Protein AF-A0A0N4UJN9-F1 (afdb_monomer_lite)

InterPro domains:
  IPR054450 TIL-like domain [PF22897] (3-51)
  IPR054450 TIL-like domain [PF22897] (96-140)

pLDDT: mean 76.08, std 21.64, range [25.62, 95.81]

Radius of gyration: 22.57 Å; chains: 1; bounding box: 39×51×67 Å

Secondary structure (DSSP, 8-state):
-TTSEEETTEEEEEE--SS------TT----EEEEEESSTTEEEETTEEEE--------------S--------------PPTT-EEEEETTTTTT-EEETTEEEEEEEEEEEETTEEEEEEEEEESSTTEEEETTEEEEPP-

Sequence (143 aa):
MQGRKCGIHMIFREIQPSSSSESFSSNDKICWLRCQCENESYIREGEKCVEIQQRTAIANNSTTVGEIPIQSDSINNTRNYKIGDKIFDYGCQRTNQKCGTNMIFKTISKRRFLELTDRCLQKCSCINDEYKENNGQCIRFSV

Organism: Dracunculus medinensis (NCBI:txid318479)

Foldseek 3Di:
DFQDDPDDQKTWDWDDDPDDDDDDDPPDDDTDIDIDGNDPQFDDDPPDTHGPPPPDPPPDDDDDDDDDDPDPPPDPPLPQDWFFDKDKDKQCPQDQPDNHVQWGWHFPDWDDPDPPIIITTTGIHGNDPQFDDDPRDTDGDDD

Structure (mmCIF, N/CA/C/O backbone):
data_AF-A0A0N4UJN9-F1
#
_entry.id   AF-A0A0N4UJN9-F1
#
loop_
_atom_site.group_PDB
_atom_site.id
_atom_site.type_symbol
_atom_site.label_atom_id
_atom_site.label_alt_id
_atom_site.label_comp_id
_atom_site.label_asym_id
_atom_site.label_entity_id
_atom_site.label_seq_id
_atom_site.pdbx_PDB_ins_code
_atom_site.Cartn_x
_atom_site.Cartn_y
_atom_site.Cartn_z
_atom_site.occupancy
_atom_site.B_iso_or_equiv
_atom_site.auth_seq_id
_atom_site.auth_comp_id
_atom_site.auth_asym_id
_atom_site.auth_atom_id
_atom_site.pdbx_PDB_model_num
ATOM 1 N N . MET A 1 1 ? 1.181 -13.498 -25.818 1.00 67.94 1 MET A N 1
ATOM 2 C CA . MET A 1 1 ? 2.359 -12.812 -25.227 1.00 67.94 1 MET A CA 1
ATOM 3 C C . MET A 1 1 ? 1.982 -11.639 -24.321 1.00 67.94 1 MET A C 1
ATOM 5 O O . MET A 1 1 ? 2.800 -11.261 -23.491 1.00 67.94 1 MET A O 1
ATOM 9 N N . GLN A 1 2 ? 0.774 -11.081 -24.440 1.00 74.31 2 GLN A N 1
ATOM 10 C CA . GLN A 1 2 ? 0.236 -10.070 -23.525 1.00 74.31 2 GLN A CA 1
ATOM 11 C C . GLN A 1 2 ? 0.442 -10.444 -22.047 1.00 74.31 2 GLN A C 1
ATOM 13 O O . GLN A 1 2 ? 0.325 -11.610 -21.670 1.00 74.31 2 GLN A O 1
ATOM 18 N N . GLY A 1 3 ? 0.818 -9.461 -21.231 1.00 77.88 3 GLY A N 1
ATOM 19 C CA . GLY A 1 3 ? 1.102 -9.635 -19.805 1.00 77.88 3 GLY A CA 1
ATOM 20 C C . GLY A 1 3 ? 2.459 -10.272 -19.482 1.00 77.88 3 GLY A C 1
ATOM 21 O O . GLY A 1 3 ? 2.888 -10.215 -18.331 1.00 77.88 3 GLY A O 1
ATOM 22 N N . ARG A 1 4 ? 3.181 -10.837 -20.463 1.00 83.88 4 ARG A N 1
ATOM 23 C CA . ARG A 1 4 ? 4.557 -11.305 -20.237 1.00 83.88 4 ARG A CA 1
ATOM 24 C C . ARG A 1 4 ? 5.507 -10.123 -20.074 1.00 83.88 4 ARG A C 1
ATOM 26 O O . ARG A 1 4 ? 5.313 -9.064 -20.673 1.00 83.88 4 ARG A O 1
ATOM 33 N N . LYS A 1 5 ? 6.562 -10.340 -19.285 1.00 91.19 5 LYS A N 1
ATOM 34 C CA . LYS A 1 5 ? 7.638 -9.365 -19.102 1.00 91.19 5 LYS A CA 1
ATOM 35 C C . LYS A 1 5 ? 8.374 -9.123 -20.417 1.00 91.19 5 LYS A C 1
ATOM 37 O O . LYS A 1 5 ? 8.737 -10.075 -21.103 1.00 91.19 5 LYS A O 1
ATOM 42 N N . CYS A 1 6 ? 8.613 -7.854 -20.716 1.00 92.62 6 CYS A N 1
ATOM 43 C CA . CYS A 1 6 ? 9.433 -7.391 -21.841 1.00 92.62 6 CYS A CA 1
ATOM 44 C C . CYS A 1 6 ? 10.651 -6.573 -21.383 1.00 92.62 6 CYS A C 1
ATOM 46 O O . CYS A 1 6 ? 11.445 -6.136 -22.206 1.00 92.62 6 CYS A O 1
ATOM 48 N N . GLY A 1 7 ? 10.800 -6.369 -20.072 1.00 91.25 7 GLY A N 1
ATOM 49 C CA . GLY A 1 7 ? 11.892 -5.627 -19.454 1.00 91.25 7 GLY A CA 1
ATOM 50 C C . GLY A 1 7 ? 11.730 -5.573 -17.935 1.00 91.25 7 GLY A C 1
ATOM 51 O O . GLY A 1 7 ? 10.786 -6.138 -17.370 1.00 91.25 7 GLY A O 1
ATOM 52 N N . ILE A 1 8 ? 12.649 -4.883 -17.260 1.00 89.69 8 ILE A N 1
ATOM 53 C CA . ILE A 1 8 ? 12.547 -4.619 -15.819 1.00 89.69 8 ILE A CA 1
ATOM 54 C C . ILE A 1 8 ? 11.396 -3.630 -15.593 1.00 89.69 8 ILE A C 1
ATOM 56 O O . ILE A 1 8 ? 11.399 -2.544 -16.163 1.00 89.69 8 ILE A O 1
ATOM 60 N N . HIS A 1 9 ? 10.405 -4.026 -14.788 1.00 90.06 9 HIS A N 1
ATOM 61 C CA . HIS A 1 9 ? 9.160 -3.276 -14.560 1.00 90.06 9 HIS A CA 1
ATOM 62 C C . HIS A 1 9 ? 8.357 -2.979 -15.832 1.00 90.06 9 HIS A C 1
ATOM 64 O O . HIS A 1 9 ? 7.619 -1.997 -15.883 1.00 90.06 9 HIS A O 1
ATOM 70 N N . MET A 1 10 ? 8.485 -3.823 -16.865 1.00 93.19 10 MET A N 1
ATOM 71 C CA . MET A 1 10 ? 7.765 -3.664 -18.127 1.00 93.19 10 MET A CA 1
ATOM 72 C C . MET A 1 10 ? 7.062 -4.941 -18.579 1.00 93.19 10 MET A C 1
ATOM 74 O O . MET A 1 10 ? 7.613 -6.041 -18.477 1.00 93.19 10 MET A O 1
ATOM 78 N N . ILE A 1 11 ? 5.874 -4.782 -19.163 1.00 93.44 11 ILE A N 1
ATOM 79 C CA . ILE A 1 11 ? 5.070 -5.864 -19.745 1.00 93.44 11 ILE A CA 1
ATOM 80 C C . ILE A 1 11 ? 4.593 -5.520 -21.158 1.00 93.44 11 ILE A C 1
ATOM 82 O O . ILE A 1 11 ? 4.383 -4.351 -21.495 1.00 93.44 11 ILE A O 1
ATOM 86 N N . PHE A 1 12 ? 4.376 -6.548 -21.978 1.00 93.06 12 PHE A N 1
ATOM 87 C CA . PHE A 1 12 ? 3.704 -6.392 -23.265 1.00 93.06 12 PHE A CA 1
ATOM 88 C C . PHE A 1 12 ? 2.210 -6.134 -23.064 1.00 93.06 12 PHE A C 1
ATOM 90 O O . PHE A 1 12 ? 1.506 -6.946 -22.455 1.00 93.06 12 PHE A O 1
ATOM 97 N N . ARG A 1 13 ? 1.716 -5.030 -23.624 1.00 89.81 13 ARG A N 1
ATOM 98 C CA . ARG A 1 13 ? 0.289 -4.709 -23.720 1.00 89.81 13 ARG A CA 1
ATOM 99 C C . ARG A 1 13 ? -0.127 -4.679 -25.180 1.00 89.81 13 ARG A C 1
ATOM 101 O O . ARG A 1 13 ? 0.623 -4.185 -26.017 1.00 89.81 13 ARG A O 1
ATOM 108 N N . GLU A 1 14 ? -1.302 -5.215 -25.470 1.00 85.44 14 GLU A N 1
ATOM 109 C CA . GLU A 1 14 ? -1.875 -5.147 -26.808 1.00 85.44 14 GLU A CA 1
ATOM 110 C C . GLU A 1 14 ? -2.282 -3.715 -27.142 1.00 85.44 14 GLU A C 1
ATOM 112 O O . GLU A 1 14 ? -2.836 -3.005 -26.299 1.00 85.44 14 GLU A O 1
ATOM 117 N N . ILE A 1 15 ? -1.957 -3.290 -28.357 1.00 83.38 15 ILE A N 1
ATOM 118 C CA . ILE A 1 15 ? -2.424 -2.038 -28.939 1.00 83.38 15 ILE A CA 1
ATOM 119 C C . ILE A 1 15 ? -3.335 -2.378 -30.113 1.00 83.38 15 ILE A C 1
ATOM 121 O O . ILE A 1 15 ? -3.083 -3.327 -30.850 1.00 83.38 15 ILE A O 1
ATOM 125 N N . GLN A 1 16 ? -4.395 -1.600 -30.289 1.00 74.75 16 GLN A N 1
ATOM 126 C CA . GLN A 1 16 ? -5.202 -1.675 -31.500 1.00 74.75 16 GLN A CA 1
ATOM 127 C C . GLN A 1 16 ? -4.527 -0.804 -32.571 1.00 74.75 16 GLN A C 1
ATOM 129 O O . GLN A 1 16 ? -4.157 0.333 -32.256 1.00 74.75 16 GLN A O 1
ATOM 134 N N . PRO A 1 17 ? -4.318 -1.297 -33.804 1.00 66.44 17 PRO A N 1
ATOM 135 C CA . PRO A 1 17 ? -3.779 -0.472 -34.877 1.00 66.44 17 PRO A CA 1
ATOM 136 C C . PRO A 1 17 ? -4.749 0.681 -35.170 1.00 66.44 17 PRO A C 1
ATOM 138 O O . PRO A 1 17 ? -5.952 0.474 -35.309 1.00 66.44 17 PRO A O 1
ATOM 141 N N . SER A 1 18 ? -4.236 1.911 -35.244 1.00 61.88 18 SER A N 1
ATOM 142 C CA . SER A 1 18 ? -5.055 3.116 -35.449 1.00 61.88 18 SER A CA 1
ATOM 143 C C . SER A 1 18 ? -5.533 3.303 -36.892 1.00 61.88 18 SER A C 1
ATOM 145 O O . SER A 1 18 ? -6.376 4.156 -37.146 1.00 61.88 18 SER A O 1
ATOM 147 N N . SER A 1 19 ? -5.010 2.532 -37.844 1.00 57.41 19 SER A N 1
ATOM 148 C CA . SER A 1 19 ? -5.375 2.628 -39.256 1.00 57.41 19 SER A CA 1
ATOM 149 C C . SER A 1 19 ? -5.344 1.248 -39.902 1.00 57.41 19 SER A C 1
ATOM 151 O O . SER A 1 19 ? -4.297 0.613 -40.003 1.00 57.41 19 SER A O 1
ATOM 153 N N . SER A 1 20 ? -6.509 0.787 -40.342 1.00 56.34 20 SER A N 1
ATOM 154 C CA . SER A 1 20 ? -6.691 -0.398 -41.173 1.00 56.34 20 SER A CA 1
ATOM 155 C C . SER A 1 20 ? -6.129 -0.142 -42.577 1.00 56.34 20 SER A C 1
ATOM 157 O O . SER A 1 20 ? -6.862 0.292 -43.463 1.00 56.34 20 SER A O 1
ATOM 159 N N . SER A 1 21 ? -4.829 -0.340 -42.789 1.00 53.62 21 SER A N 1
ATOM 160 C CA . SER A 1 21 ? -4.225 -0.213 -44.127 1.00 53.62 21 SER A CA 1
ATOM 161 C C . SER A 1 21 ? -3.403 -1.421 -44.564 1.00 53.62 21 SER A C 1
ATOM 163 O O . SER A 1 21 ? -2.771 -1.366 -45.612 1.00 53.62 21 SER A O 1
ATOM 165 N N . GLU A 1 22 ? -3.419 -2.520 -43.816 1.00 55.78 22 GLU A N 1
ATOM 166 C CA . GLU A 1 22 ? -2.722 -3.734 -44.231 1.00 55.78 22 GLU A CA 1
ATOM 167 C C . GLU A 1 22 ? -3.746 -4.819 -44.581 1.00 55.78 22 GLU A C 1
ATOM 169 O O . GLU A 1 22 ? -4.435 -5.377 -43.725 1.00 55.78 22 GLU A O 1
ATOM 174 N N . SER A 1 23 ? -3.897 -5.064 -45.884 1.00 55.03 23 SER A N 1
ATOM 175 C CA . SER A 1 23 ? -4.739 -6.122 -46.433 1.00 55.03 23 SER A CA 1
ATOM 176 C C . SER A 1 23 ? -4.066 -7.477 -46.209 1.00 55.03 23 SER A C 1
ATOM 178 O O . SER A 1 23 ? -3.338 -7.969 -47.071 1.00 55.03 23 SER A O 1
ATOM 180 N N . PHE A 1 24 ? -4.283 -8.083 -45.048 1.00 55.31 24 PHE A N 1
ATOM 181 C CA . PHE A 1 24 ? -3.902 -9.475 -44.827 1.00 55.31 24 PHE A CA 1
ATOM 182 C C . PHE A 1 24 ? -5.068 -10.402 -45.157 1.00 55.31 24 PHE A C 1
ATOM 184 O O . PHE A 1 24 ? -6.236 -10.052 -44.970 1.00 55.31 24 PHE A O 1
ATOM 191 N N . SER A 1 25 ? -4.740 -11.588 -45.675 1.00 57.75 25 SER A N 1
ATOM 192 C CA . SER A 1 25 ? -5.711 -12.654 -45.922 1.00 57.75 25 SER A CA 1
ATOM 193 C C . SER A 1 25 ? -6.508 -12.903 -44.638 1.00 57.75 25 SER A C 1
ATOM 195 O O . SER A 1 25 ? -5.914 -13.023 -43.568 1.00 57.75 25 SER A O 1
ATOM 197 N N . SER A 1 26 ? -7.841 -12.933 -44.730 1.00 58.59 26 SER A N 1
ATOM 198 C CA . SER A 1 26 ? -8.798 -12.772 -43.616 1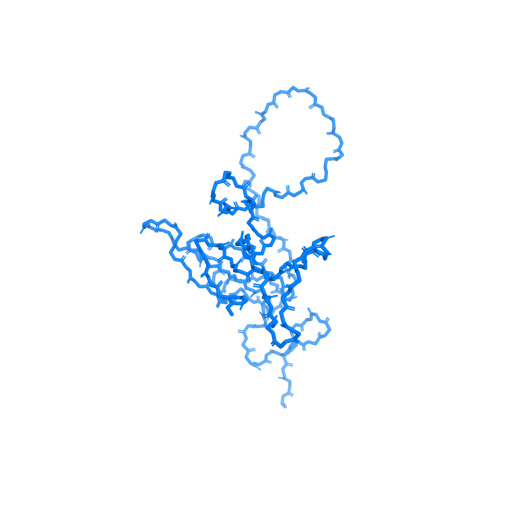.00 58.59 26 SER A CA 1
ATOM 199 C C . SER A 1 26 ? -8.681 -13.753 -42.434 1.00 58.59 26 SER A C 1
ATOM 201 O O . SER A 1 26 ? -9.469 -13.658 -41.495 1.00 58.59 26 SER A O 1
ATOM 203 N N . ASN A 1 27 ? -7.715 -14.672 -42.443 1.00 62.81 27 ASN A N 1
ATOM 204 C CA . ASN A 1 27 ? -7.483 -15.641 -41.376 1.00 62.81 27 ASN A CA 1
ATOM 205 C C . ASN A 1 27 ? -6.333 -15.280 -40.420 1.00 62.81 27 ASN A C 1
ATOM 207 O O . ASN A 1 27 ? -6.294 -15.827 -39.317 1.00 62.81 27 ASN A O 1
ATOM 211 N N . ASP A 1 28 ? -5.449 -14.340 -40.767 1.00 65.69 28 ASP A N 1
ATOM 212 C CA . ASP A 1 28 ? -4.324 -13.977 -39.900 1.00 65.69 28 ASP A CA 1
ATOM 213 C C . ASP A 1 28 ? -4.700 -12.819 -38.963 1.00 65.69 28 ASP A C 1
ATOM 215 O O . ASP A 1 28 ? -4.691 -11.644 -39.331 1.00 65.69 28 ASP A O 1
ATOM 219 N N . LYS A 1 29 ? -5.035 -13.141 -37.706 1.00 70.06 29 LYS A N 1
ATOM 220 C CA . LYS A 1 29 ? -5.209 -12.137 -36.643 1.00 70.06 29 LYS A CA 1
ATOM 221 C C . LYS A 1 29 ? -3.841 -11.635 -36.189 1.00 70.06 29 LYS A C 1
ATOM 223 O O . LYS A 1 29 ? -3.201 -12.246 -35.333 1.00 70.06 29 LYS A O 1
ATOM 228 N N . ILE A 1 30 ? -3.395 -10.514 -36.743 1.00 74.94 30 ILE A N 1
ATOM 229 C CA . ILE A 1 30 ? -2.177 -9.845 -36.282 1.00 74.94 30 ILE A CA 1
ATOM 230 C C . ILE A 1 30 ? -2.460 -9.134 -34.958 1.00 74.94 30 ILE A C 1
ATOM 232 O O . ILE A 1 30 ? -3.345 -8.287 -34.862 1.00 74.94 30 ILE A O 1
ATOM 236 N N . CYS A 1 31 ? -1.687 -9.485 -33.932 1.00 81.12 31 CYS A N 1
ATOM 237 C CA . CYS A 1 31 ? -1.743 -8.871 -32.611 1.00 81.12 31 CYS A CA 1
ATOM 238 C C . CYS A 1 31 ? -0.547 -7.932 -32.441 1.00 81.12 31 CYS A C 1
ATOM 240 O O . CYS A 1 31 ? 0.605 -8.374 -32.418 1.00 81.12 31 CYS A O 1
ATOM 242 N N . TRP A 1 32 ? -0.816 -6.638 -32.298 1.00 84.75 32 TRP A N 1
ATOM 243 C CA . TRP A 1 32 ? 0.215 -5.638 -32.053 1.00 84.75 32 TRP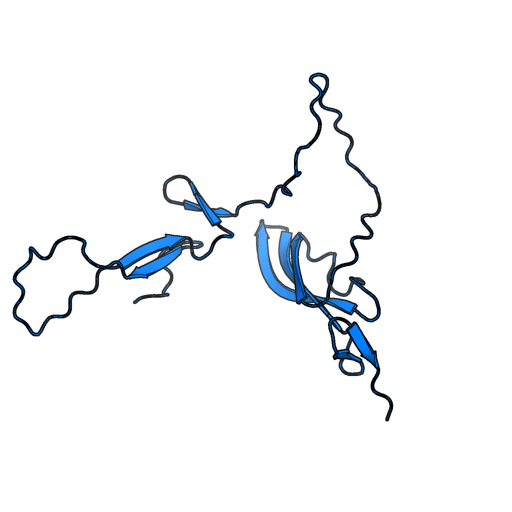 A CA 1
ATOM 244 C C . TRP A 1 32 ? 0.462 -5.501 -30.557 1.00 84.75 32 TRP A C 1
ATOM 246 O O . TRP A 1 32 ? -0.463 -5.279 -29.780 1.00 84.75 32 TRP A O 1
ATOM 256 N N . LEU A 1 33 ? 1.720 -5.593 -30.132 1.00 87.50 33 LEU A N 1
ATOM 257 C CA . LEU A 1 33 ? 2.099 -5.477 -28.726 1.00 87.50 33 LEU A CA 1
ATOM 258 C C . LEU A 1 33 ? 3.103 -4.337 -28.536 1.00 87.50 33 LEU A C 1
ATOM 260 O O . LEU A 1 33 ? 4.079 -4.231 -29.273 1.00 87.50 33 LEU A O 1
ATOM 264 N N . ARG A 1 34 ? 2.912 -3.520 -27.496 1.00 91.00 34 ARG A N 1
ATOM 265 C CA . ARG A 1 34 ? 3.865 -2.494 -27.048 1.00 91.00 34 ARG A CA 1
ATOM 266 C C . ARG A 1 34 ? 4.368 -2.816 -25.643 1.00 91.00 34 ARG A C 1
ATOM 268 O O . ARG A 1 34 ? 3.582 -3.135 -24.754 1.00 91.00 34 ARG A O 1
ATOM 275 N N . CYS A 1 35 ? 5.674 -2.688 -25.425 1.00 92.81 35 CYS A N 1
ATOM 276 C CA . CYS A 1 35 ? 6.285 -2.827 -24.104 1.00 92.81 35 CYS A CA 1
ATOM 277 C C . CYS A 1 35 ? 6.068 -1.547 -23.272 1.00 92.81 35 CYS A C 1
ATOM 279 O O . CYS A 1 35 ? 6.499 -0.458 -23.663 1.00 92.81 35 CYS A O 1
ATOM 281 N N . GLN A 1 36 ? 5.368 -1.650 -22.142 1.00 93.81 36 GLN A N 1
ATOM 282 C CA . GLN A 1 36 ? 4.984 -0.519 -21.282 1.00 93.81 36 GLN A CA 1
ATOM 283 C C . GLN A 1 36 ? 5.316 -0.796 -19.813 1.00 93.81 36 GLN A C 1
ATOM 285 O O . GLN A 1 36 ? 5.481 -1.958 -19.450 1.00 93.81 36 GLN A O 1
ATOM 290 N N . CYS A 1 37 ? 5.386 0.244 -18.971 1.00 93.88 37 CYS A N 1
ATOM 291 C CA . CYS A 1 37 ? 5.570 0.055 -17.530 1.00 93.88 37 CYS A CA 1
ATOM 292 C C . CYS A 1 37 ? 4.455 -0.828 -16.949 1.00 93.88 37 CYS A C 1
ATOM 294 O O . CYS A 1 37 ? 3.301 -0.769 -17.383 1.00 93.88 37 CYS A O 1
ATOM 296 N N . GLU A 1 38 ? 4.814 -1.695 -16.002 1.00 91.06 38 GLU A N 1
ATOM 297 C CA . GLU A 1 38 ? 3.926 -2.758 -15.528 1.00 91.06 38 GLU A CA 1
ATOM 298 C C . GLU A 1 38 ? 2.680 -2.211 -14.815 1.00 91.06 38 GLU A C 1
ATOM 300 O O . GLU A 1 38 ? 1.581 -2.731 -15.023 1.00 91.06 38 GLU A O 1
ATOM 305 N N . ASN A 1 39 ? 2.825 -1.124 -14.054 1.00 84.75 39 ASN A N 1
ATOM 306 C CA . ASN A 1 39 ? 1.743 -0.437 -13.349 1.00 84.75 39 ASN A CA 1
ATOM 307 C C . ASN A 1 39 ? 2.099 1.038 -13.060 1.00 84.75 39 ASN A C 1
ATOM 309 O O . ASN A 1 39 ? 3.200 1.493 -13.362 1.00 84.75 39 ASN A O 1
ATOM 313 N N . GLU A 1 40 ? 1.161 1.760 -12.450 1.00 82.50 40 GLU A N 1
ATOM 314 C CA . GLU A 1 40 ? 1.247 3.186 -12.088 1.00 82.50 40 GLU A CA 1
ATOM 315 C C . GLU A 1 40 ? 2.286 3.531 -11.009 1.00 82.50 40 GLU A C 1
ATOM 317 O O . GLU A 1 40 ? 2.565 4.703 -10.784 1.00 82.50 40 GLU A O 1
ATOM 322 N N . SER A 1 41 ? 2.889 2.535 -10.351 1.00 81.44 41 SER A N 1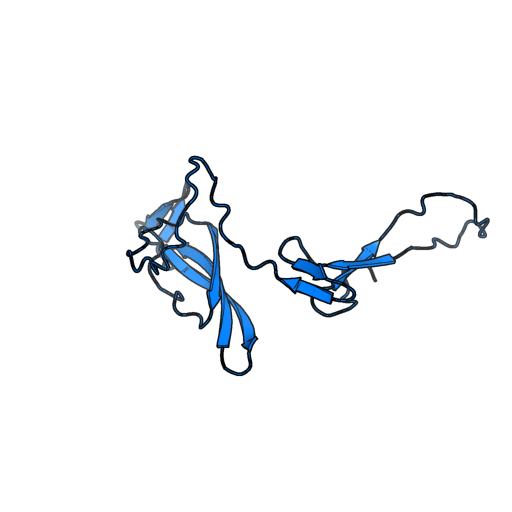
ATOM 323 C CA . SER A 1 41 ? 4.015 2.772 -9.437 1.00 81.44 41 SER A CA 1
ATOM 324 C C . SER A 1 41 ? 5.317 3.068 -10.186 1.00 81.44 41 SER A C 1
ATOM 326 O O . SER A 1 41 ? 6.304 3.417 -9.548 1.00 81.44 41 SER A O 1
ATOM 328 N N . TYR A 1 42 ? 5.341 2.942 -11.517 1.00 85.94 42 TYR A N 1
ATOM 329 C CA . TYR A 1 42 ? 6.515 3.199 -12.347 1.00 85.94 42 TYR A CA 1
ATOM 330 C C . TYR A 1 42 ? 6.237 4.273 -13.400 1.00 85.94 42 TYR A C 1
ATOM 332 O O . TYR A 1 42 ? 5.228 4.223 -14.103 1.00 85.94 42 TYR A O 1
ATOM 340 N N . ILE A 1 43 ? 7.177 5.200 -13.560 1.00 89.31 43 ILE A N 1
ATOM 341 C CA . ILE A 1 43 ? 7.200 6.198 -14.629 1.00 89.31 43 ILE A CA 1
ATOM 342 C C . ILE A 1 43 ? 8.306 5.866 -15.630 1.00 89.31 43 ILE A C 1
ATOM 344 O O . ILE A 1 43 ? 9.336 5.287 -15.285 1.00 89.31 43 ILE A O 1
ATOM 348 N N . ARG A 1 44 ? 8.090 6.200 -16.904 1.00 89.75 44 ARG A N 1
ATOM 349 C CA . ARG A 1 44 ? 9.092 5.987 -17.947 1.00 89.75 44 ARG A CA 1
ATOM 350 C C . ARG A 1 44 ? 10.117 7.120 -17.935 1.00 89.75 44 ARG A C 1
ATOM 352 O O . ARG A 1 44 ? 9.770 8.254 -18.248 1.00 89.75 44 ARG A O 1
ATOM 359 N N . GLU A 1 45 ? 11.372 6.780 -17.675 1.00 88.56 45 GLU A N 1
ATOM 360 C CA . GLU A 1 45 ? 12.534 7.646 -17.883 1.00 88.56 45 GLU A CA 1
ATOM 361 C C . GLU A 1 45 ? 13.408 7.042 -18.986 1.00 88.56 45 GLU A C 1
ATOM 363 O O . GLU A 1 45 ? 14.050 6.003 -18.805 1.00 88.56 45 GLU A O 1
ATOM 368 N N . GLY A 1 46 ? 13.389 7.661 -20.169 1.00 88.62 46 GLY A N 1
ATOM 369 C CA . GLY A 1 46 ? 14.046 7.114 -21.358 1.00 88.62 46 GLY A CA 1
ATOM 370 C C . GLY A 1 46 ? 13.556 5.696 -21.680 1.00 88.62 46 GLY A C 1
ATOM 371 O O . GLY A 1 46 ? 12.359 5.450 -21.856 1.00 88.62 46 GLY A O 1
ATOM 372 N N . GLU A 1 47 ? 14.487 4.745 -21.733 1.00 90.00 47 GLU A N 1
ATOM 373 C CA . GLU A 1 47 ? 14.200 3.331 -22.003 1.00 90.00 47 GLU A CA 1
ATOM 374 C C . GLU A 1 47 ? 13.852 2.517 -20.751 1.00 90.00 47 GLU A C 1
ATOM 376 O O . GLU A 1 47 ? 13.615 1.316 -20.851 1.00 90.00 47 GLU A O 1
ATOM 381 N N . LYS A 1 48 ? 13.814 3.137 -19.567 1.00 92.25 48 LYS A N 1
ATOM 382 C CA . LYS A 1 48 ? 13.601 2.452 -18.288 1.00 92.25 48 LYS A CA 1
ATOM 383 C C . LYS A 1 48 ? 12.259 2.840 -17.678 1.00 92.25 48 LYS A C 1
ATOM 385 O O . LYS A 1 48 ? 11.753 3.937 -17.886 1.00 92.25 48 LYS A O 1
ATOM 390 N N . CYS A 1 49 ? 11.684 1.921 -16.912 1.00 90.19 49 CYS A N 1
ATOM 391 C CA . CYS A 1 49 ? 10.570 2.209 -16.018 1.00 90.19 49 CYS A CA 1
ATOM 392 C C . CYS A 1 49 ? 11.159 2.325 -14.618 1.00 90.19 49 CYS A C 1
ATOM 394 O O . CYS A 1 49 ? 11.610 1.329 -14.050 1.00 90.19 49 CYS A O 1
ATOM 396 N N . VAL A 1 50 ? 11.222 3.551 -14.114 1.00 85.62 50 VAL A N 1
ATOM 397 C CA . VAL A 1 50 ? 11.728 3.861 -12.780 1.00 85.62 50 VAL A CA 1
ATOM 398 C C . VAL A 1 50 ? 10.561 3.967 -11.822 1.00 85.62 50 VAL A C 1
ATOM 400 O O . VAL A 1 50 ? 9.468 4.391 -12.185 1.00 85.62 50 VAL A O 1
ATOM 403 N N . GLU A 1 51 ? 10.770 3.539 -10.592 1.00 79.44 51 GLU A N 1
ATOM 404 C CA . GLU A 1 51 ? 9.728 3.598 -9.584 1.00 79.44 51 GLU A CA 1
ATOM 405 C C . GLU A 1 51 ? 9.476 5.038 -9.143 1.00 79.44 51 GLU A C 1
ATOM 407 O O . GLU A 1 51 ? 10.406 5.751 -8.762 1.00 79.44 51 GLU A O 1
ATOM 412 N N . ILE A 1 52 ? 8.210 5.451 -9.150 1.00 77.31 52 ILE A N 1
ATOM 413 C CA . ILE A 1 52 ? 7.798 6.715 -8.557 1.00 77.31 52 ILE A CA 1
ATOM 414 C C . ILE A 1 52 ? 7.978 6.553 -7.051 1.00 77.31 52 ILE A C 1
ATOM 416 O O . ILE A 1 52 ? 7.180 5.906 -6.369 1.00 77.31 52 ILE A O 1
ATOM 420 N N . GLN A 1 53 ? 9.036 7.153 -6.512 1.00 68.81 53 GLN A N 1
ATOM 421 C CA . GLN A 1 53 ? 9.093 7.426 -5.085 1.00 68.81 53 GLN A CA 1
ATOM 422 C C . GLN A 1 53 ? 7.872 8.294 -4.799 1.00 68.81 53 GLN A C 1
ATOM 424 O O . GLN A 1 53 ? 7.806 9.421 -5.286 1.00 68.81 53 GLN A O 1
ATOM 429 N N . GLN A 1 54 ? 6.875 7.774 -4.081 1.00 51.28 54 GLN A N 1
ATOM 430 C CA . GLN A 1 54 ? 5.780 8.600 -3.594 1.00 51.28 54 GLN A CA 1
ATOM 431 C C . GLN A 1 54 ? 6.389 9.659 -2.668 1.00 51.28 54 GLN A C 1
ATOM 433 O O . GLN A 1 54 ? 6.478 9.473 -1.457 1.00 51.28 54 GLN A O 1
ATOM 438 N N . ARG A 1 55 ? 6.820 10.793 -3.231 1.00 40.91 55 ARG A N 1
ATOM 439 C CA . ARG A 1 55 ? 6.752 12.060 -2.525 1.00 40.91 55 ARG A CA 1
ATOM 440 C C . ARG A 1 55 ? 5.267 12.226 -2.282 1.00 40.91 55 ARG A C 1
ATOM 442 O O . ARG A 1 55 ? 4.508 12.449 -3.219 1.00 40.91 55 ARG A O 1
ATOM 449 N N . THR A 1 56 ? 4.864 11.961 -1.043 1.00 35.84 56 THR A N 1
ATOM 450 C CA . THR A 1 56 ? 3.582 12.365 -0.472 1.00 35.84 56 THR A CA 1
ATOM 451 C C . THR A 1 56 ? 3.084 13.595 -1.206 1.00 35.84 56 THR A C 1
ATOM 453 O O . THR A 1 56 ? 3.795 14.598 -1.233 1.00 35.84 56 THR A O 1
ATOM 456 N N . ALA A 1 57 ? 1.906 13.504 -1.821 1.00 34.44 57 ALA A N 1
ATOM 457 C CA . ALA A 1 57 ? 1.195 14.679 -2.278 1.00 34.44 57 ALA A CA 1
ATOM 458 C C . ALA A 1 57 ? 0.980 15.563 -1.046 1.00 34.44 57 ALA A C 1
ATOM 460 O O . ALA A 1 57 ? 0.048 15.368 -0.268 1.00 34.44 57 ALA A O 1
ATOM 461 N N . ILE A 1 58 ? 1.914 16.485 -0.825 1.00 37.97 58 ILE A N 1
ATOM 462 C CA . ILE A 1 58 ? 1.661 17.688 -0.067 1.00 37.97 58 ILE A CA 1
ATOM 463 C C . ILE A 1 58 ? 0.578 18.360 -0.899 1.00 37.97 58 ILE A C 1
ATOM 465 O O . ILE A 1 58 ? 0.830 18.854 -1.999 1.00 37.97 58 ILE A O 1
ATOM 469 N N . ALA A 1 59 ? -0.659 18.276 -0.422 1.00 33.41 59 ALA A N 1
ATOM 470 C CA . ALA A 1 59 ? -1.665 19.238 -0.806 1.00 33.41 59 ALA A CA 1
ATOM 471 C C . ALA A 1 59 ? -1.132 20.590 -0.318 1.00 33.41 59 ALA A C 1
ATOM 473 O O . ALA A 1 59 ? -1.314 20.961 0.836 1.00 33.41 59 ALA A O 1
ATOM 474 N N . ASN A 1 60 ? -0.365 21.261 -1.176 1.00 35.66 60 ASN A N 1
ATOM 475 C CA . ASN A 1 60 ? 0.105 22.613 -0.953 1.00 35.66 60 ASN A CA 1
ATOM 476 C C . ASN A 1 60 ? -1.136 23.509 -0.893 1.00 35.66 60 ASN A C 1
ATOM 478 O O . ASN A 1 60 ? -1.677 23.891 -1.930 1.00 35.66 60 ASN A O 1
ATOM 482 N N . ASN A 1 61 ? -1.583 23.863 0.307 1.00 34.94 61 ASN A N 1
ATOM 483 C CA . ASN A 1 61 ? -2.076 25.211 0.516 1.00 34.94 61 ASN A CA 1
ATOM 484 C C . ASN A 1 61 ? -1.069 25.939 1.416 1.00 34.94 61 ASN A C 1
ATOM 486 O O . ASN A 1 61 ? -0.427 25.340 2.270 1.00 34.94 61 ASN A O 1
ATOM 490 N N . SER A 1 62 ? -0.911 27.230 1.158 1.00 28.66 62 SER A N 1
ATOM 491 C CA . SER A 1 62 ? -0.019 28.157 1.853 1.00 28.66 62 SER A CA 1
ATOM 492 C C . SER A 1 62 ? 1.467 28.119 1.469 1.00 28.66 62 SER A C 1
ATOM 494 O O . SER A 1 62 ? 2.338 27.633 2.180 1.00 28.66 62 SER A O 1
ATOM 496 N N . THR A 1 63 ? 1.741 28.727 0.314 1.00 29.64 63 THR A N 1
ATOM 497 C CA . THR A 1 63 ? 2.583 29.929 0.185 1.00 29.64 63 THR A CA 1
ATOM 498 C C . THR A 1 63 ? 3.373 30.340 1.435 1.00 29.64 63 THR A C 1
ATOM 500 O O . THR A 1 63 ? 2.769 30.832 2.381 1.00 29.64 63 THR A O 1
ATOM 503 N N . THR A 1 64 ? 4.706 30.272 1.367 1.00 32.66 64 THR A N 1
ATOM 504 C CA . THR A 1 64 ? 5.621 31.378 1.723 1.00 32.66 64 THR A CA 1
ATOM 505 C C . THR A 1 64 ? 7.026 31.069 1.213 1.00 32.66 64 THR A C 1
ATOM 507 O O . THR A 1 64 ? 7.570 29.989 1.420 1.00 32.66 64 THR A O 1
ATOM 510 N N . VAL A 1 65 ? 7.567 32.043 0.487 1.00 30.80 65 VAL A N 1
ATOM 511 C CA . VAL A 1 65 ? 8.928 32.125 -0.041 1.00 30.80 65 VAL A CA 1
ATOM 512 C C . VAL A 1 65 ? 9.892 32.387 1.116 1.00 30.80 65 VAL A C 1
ATOM 514 O O . VAL A 1 65 ? 9.656 33.309 1.889 1.00 30.80 65 VAL A O 1
ATOM 517 N N . GLY A 1 66 ? 10.995 31.642 1.176 1.00 29.34 66 GLY A N 1
ATOM 518 C CA . GLY A 1 66 ? 12.143 31.963 2.025 1.00 29.34 66 GLY A CA 1
ATOM 519 C C . GLY A 1 66 ? 12.512 30.838 2.983 1.00 29.34 66 GLY A C 1
ATOM 520 O O . GLY A 1 66 ? 11.752 30.530 3.888 1.00 29.34 66 GLY A O 1
ATOM 521 N N . GLU A 1 67 ? 13.709 30.289 2.765 1.00 28.75 67 GLU A N 1
ATOM 522 C CA . GLU A 1 67 ? 14.443 29.355 3.631 1.00 28.75 67 GLU A CA 1
ATOM 523 C C . GLU A 1 67 ? 13.867 27.938 3.698 1.00 28.75 67 GLU A C 1
ATOM 525 O O . GLU A 1 67 ? 12.834 27.692 4.296 1.00 28.75 67 GLU A O 1
ATOM 530 N N . ILE A 1 68 ? 14.572 26.990 3.068 1.00 30.25 68 ILE A N 1
ATOM 531 C CA . ILE A 1 68 ? 14.318 25.546 3.142 1.00 30.25 68 ILE A CA 1
ATOM 532 C C . ILE A 1 68 ? 14.757 25.080 4.539 1.00 30.25 68 ILE A C 1
ATOM 534 O O . ILE A 1 68 ? 15.962 24.915 4.750 1.00 30.25 68 ILE A O 1
ATOM 538 N N . PRO A 1 69 ? 13.855 24.834 5.506 1.00 25.62 69 PRO A N 1
ATOM 539 C CA . PRO A 1 69 ? 14.247 24.270 6.776 1.00 25.62 69 PRO A CA 1
ATOM 540 C C . PRO A 1 69 ? 14.305 22.765 6.549 1.00 25.62 69 PRO A C 1
ATOM 542 O O . PRO A 1 69 ? 13.292 22.089 6.366 1.00 25.62 69 PRO A O 1
ATOM 545 N N . ILE A 1 70 ? 15.520 22.231 6.540 1.00 28.89 70 ILE A N 1
ATOM 546 C CA . ILE A 1 70 ? 15.762 20.806 6.732 1.00 28.89 70 ILE A CA 1
ATOM 547 C C . ILE A 1 70 ? 15.397 20.513 8.194 1.00 28.89 70 ILE A C 1
ATOM 549 O O . ILE A 1 70 ? 16.258 20.447 9.064 1.00 28.89 70 ILE A O 1
ATOM 553 N N . GLN A 1 71 ? 14.104 20.400 8.488 1.00 31.20 71 GLN A N 1
ATOM 554 C CA . GLN A 1 71 ? 13.623 19.719 9.681 1.00 31.20 71 GLN A CA 1
ATOM 555 C C . GLN A 1 71 ? 13.100 18.368 9.227 1.00 31.20 71 GLN A C 1
ATOM 557 O O . GLN A 1 71 ? 11.988 18.196 8.739 1.00 31.20 71 GLN A O 1
ATOM 562 N N . SER A 1 72 ? 14.001 17.397 9.326 1.00 36.38 72 SER A N 1
ATOM 563 C CA . SER A 1 72 ? 13.661 15.999 9.492 1.00 36.38 72 SER A CA 1
ATOM 564 C C . SER A 1 72 ? 12.666 15.881 10.647 1.00 36.38 72 SER A C 1
ATOM 566 O O . SER A 1 72 ? 13.085 15.812 11.802 1.00 36.38 72 SER A O 1
ATOM 568 N N . ASP A 1 73 ? 11.367 15.905 10.345 1.00 32.31 73 ASP A N 1
ATOM 569 C CA . ASP A 1 73 ? 10.306 15.649 11.316 1.00 32.31 73 ASP A CA 1
ATOM 570 C C . ASP A 1 73 ? 10.411 14.205 11.819 1.00 32.31 73 ASP A C 1
ATOM 572 O O . ASP A 1 73 ? 9.755 13.268 11.359 1.00 32.31 73 ASP A O 1
ATOM 576 N N . SER A 1 74 ? 11.261 14.037 12.822 1.00 37.56 74 SER A N 1
ATOM 577 C CA . SER A 1 74 ? 11.142 13.060 13.885 1.00 37.56 74 SER A CA 1
ATOM 578 C C . SER A 1 74 ? 9.916 13.407 14.734 1.00 37.56 74 SER A C 1
ATOM 580 O O . SER A 1 74 ? 10.017 13.775 15.898 1.00 37.56 74 SER A O 1
ATOM 582 N N . ILE A 1 75 ? 8.721 13.267 14.163 1.00 37.50 75 ILE A N 1
ATOM 583 C CA . ILE A 1 75 ? 7.480 13.255 14.934 1.00 37.50 75 ILE A CA 1
ATOM 584 C C . ILE A 1 75 ? 6.820 11.925 14.642 1.00 37.50 75 ILE A C 1
ATOM 586 O O . ILE A 1 75 ? 6.485 11.625 13.498 1.00 37.50 75 ILE A O 1
ATOM 590 N N . ASN A 1 76 ? 6.700 11.113 15.693 1.00 40.75 76 ASN A N 1
ATOM 591 C CA . ASN A 1 76 ? 5.952 9.865 15.740 1.00 40.75 76 ASN A CA 1
ATOM 592 C C . ASN A 1 76 ? 4.651 10.004 14.950 1.00 40.75 76 ASN A C 1
ATOM 594 O O . ASN A 1 76 ? 3.638 10.467 15.464 1.00 40.75 76 ASN A O 1
ATOM 598 N N . ASN A 1 77 ? 4.702 9.622 13.676 1.00 45.94 77 ASN A N 1
ATOM 599 C CA . ASN A 1 77 ? 3.571 9.687 12.779 1.00 45.94 77 ASN A CA 1
ATOM 600 C C . ASN A 1 77 ? 2.689 8.504 13.168 1.00 45.94 77 ASN A C 1
ATOM 602 O O . ASN A 1 77 ? 2.757 7.433 12.562 1.00 45.94 77 ASN A O 1
ATOM 606 N N . THR A 1 78 ? 1.892 8.669 14.222 1.00 50.62 78 THR A N 1
ATOM 607 C CA . THR A 1 78 ? 0.720 7.844 14.517 1.00 50.62 78 THR A CA 1
ATOM 608 C C . THR A 1 78 ? -0.324 8.088 13.424 1.00 50.62 78 THR A C 1
ATOM 610 O O . THR A 1 78 ? -1.467 8.452 13.679 1.00 50.62 78 THR A O 1
ATOM 613 N N . ARG A 1 79 ? 0.064 7.879 12.157 1.00 60.81 79 ARG A N 1
ATOM 614 C CA . ARG A 1 79 ? -0.890 7.590 11.097 1.00 60.81 79 ARG A CA 1
ATOM 615 C C . ARG A 1 79 ? -1.592 6.319 11.528 1.00 60.81 79 ARG A C 1
ATOM 617 O O . ARG A 1 79 ? -0.975 5.258 11.609 1.00 60.81 79 ARG A O 1
ATOM 624 N N . ASN A 1 80 ? -2.872 6.452 11.834 1.00 77.31 80 ASN A N 1
ATOM 625 C CA . ASN A 1 80 ? -3.745 5.306 11.983 1.00 77.31 80 ASN A CA 1
ATOM 626 C C . ASN A 1 80 ? -3.975 4.756 10.576 1.00 77.31 80 ASN A C 1
ATOM 628 O O . ASN A 1 80 ? -4.706 5.357 9.788 1.00 77.31 80 ASN A O 1
ATOM 632 N N . TYR A 1 81 ? -3.297 3.659 10.249 1.00 89.94 81 TYR A N 1
ATOM 633 C CA . TYR A 1 81 ? -3.547 2.940 9.010 1.00 89.94 81 TYR A CA 1
ATOM 634 C C . TYR A 1 81 ? -4.884 2.220 9.133 1.00 89.94 81 TYR A C 1
ATOM 636 O O . TYR A 1 81 ? -5.236 1.691 10.192 1.00 89.94 81 TYR A O 1
ATOM 644 N N . LYS A 1 82 ? -5.642 2.207 8.045 1.00 92.69 82 LYS A N 1
ATOM 645 C CA . LYS A 1 82 ? -6.863 1.417 7.942 1.00 92.69 82 LYS A CA 1
ATOM 646 C C . LYS A 1 82 ? -6.507 0.001 7.516 1.00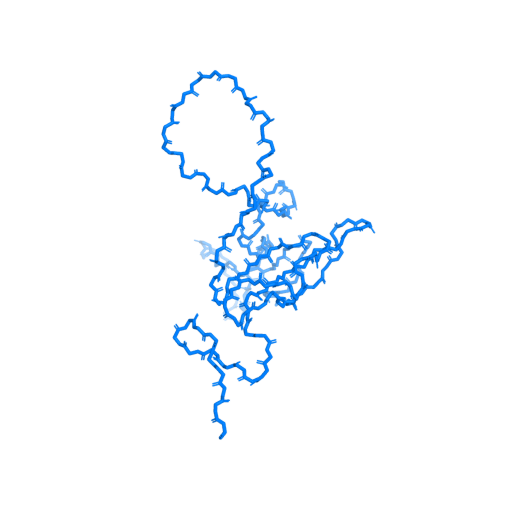 92.69 82 LYS A C 1
ATOM 648 O O . LYS A 1 82 ? -5.472 -0.246 6.891 1.00 92.69 82 LYS A O 1
ATOM 653 N N . ILE A 1 83 ? -7.389 -0.943 7.828 1.00 92.88 83 ILE A N 1
ATOM 654 C CA . ILE A 1 83 ? -7.273 -2.282 7.261 1.00 92.88 83 ILE A CA 1
ATOM 655 C C . ILE A 1 83 ? -7.238 -2.192 5.734 1.00 92.88 83 ILE A C 1
ATOM 657 O O . ILE A 1 83 ? -7.970 -1.416 5.123 1.00 92.88 83 ILE A O 1
ATOM 661 N N . GLY A 1 84 ? -6.345 -2.953 5.111 1.00 92.19 84 GLY A N 1
ATOM 662 C CA . GLY A 1 84 ? -6.173 -2.913 3.663 1.00 92.19 84 GLY A CA 1
ATOM 663 C C . GLY A 1 84 ? -5.105 -1.949 3.162 1.00 92.19 84 GLY A C 1
ATOM 664 O O . GLY A 1 84 ? -4.573 -2.212 2.080 1.00 92.19 84 GLY A O 1
ATOM 665 N N . ASP A 1 85 ? -4.739 -0.920 3.937 1.00 93.19 85 ASP A N 1
ATOM 666 C CA . ASP A 1 85 ? -3.707 0.042 3.547 1.00 93.19 85 ASP A CA 1
ATOM 667 C C . ASP A 1 85 ? -2.391 -0.676 3.257 1.00 93.19 85 ASP A C 1
ATOM 669 O O . ASP A 1 85 ? -1.939 -1.531 4.029 1.00 93.19 85 ASP A O 1
ATOM 673 N N . LYS A 1 86 ? -1.776 -0.317 2.127 1.00 93.62 86 LYS A N 1
ATOM 674 C CA . LYS A 1 86 ? -0.506 -0.881 1.678 1.00 93.62 86 LYS A CA 1
ATOM 675 C C . LYS A 1 86 ? 0.593 0.164 1.746 1.00 93.62 86 LYS A C 1
ATOM 677 O O . LYS A 1 86 ? 0.396 1.295 1.314 1.00 93.62 86 LYS A O 1
ATOM 682 N N . ILE A 1 87 ? 1.760 -0.244 2.230 1.00 90.94 87 ILE A N 1
ATOM 683 C CA . ILE A 1 87 ? 2.962 0.588 2.264 1.00 90.94 87 ILE A CA 1
ATOM 684 C C . ILE A 1 87 ? 4.144 -0.156 1.661 1.00 90.94 87 ILE A C 1
ATOM 686 O O . ILE A 1 87 ? 4.194 -1.387 1.663 1.00 90.94 87 ILE A O 1
ATOM 690 N N . PHE A 1 88 ? 5.121 0.609 1.193 1.00 88.25 88 PHE A N 1
ATOM 691 C CA . PHE A 1 88 ? 6.452 0.092 0.931 1.00 88.25 88 PHE A CA 1
ATOM 692 C C . PHE A 1 88 ? 7.358 0.411 2.113 1.00 88.25 88 PHE A C 1
ATOM 694 O O . PHE A 1 88 ? 7.467 1.562 2.524 1.00 88.25 88 PHE A O 1
ATOM 701 N N . ASP A 1 89 ? 7.998 -0.622 2.642 1.00 87.50 89 ASP A N 1
ATOM 702 C CA . ASP A 1 89 ? 8.833 -0.569 3.832 1.00 87.50 89 ASP A CA 1
ATOM 703 C C . ASP A 1 89 ? 10.244 -1.062 3.501 1.00 87.50 89 ASP A C 1
ATOM 705 O O . ASP A 1 89 ? 10.470 -2.247 3.225 1.00 87.50 89 ASP A O 1
ATOM 709 N N . TYR A 1 90 ? 11.194 -0.129 3.481 1.00 87.94 90 TYR A N 1
ATOM 710 C CA . TYR A 1 90 ? 12.601 -0.412 3.219 1.00 87.94 90 TYR A CA 1
ATOM 711 C C . TYR A 1 90 ? 13.278 -0.926 4.493 1.00 87.94 90 TYR A C 1
ATOM 713 O O . TYR A 1 90 ? 13.188 -0.328 5.560 1.00 87.94 90 TYR A O 1
ATOM 721 N N . GLY A 1 91 ? 13.951 -2.065 4.386 1.00 87.56 91 GLY A N 1
ATOM 722 C CA . GLY A 1 91 ? 14.462 -2.841 5.512 1.00 87.56 91 GLY A CA 1
ATOM 723 C C . GLY A 1 91 ? 13.400 -3.697 6.207 1.00 87.56 91 GLY A C 1
ATOM 724 O O . GLY A 1 91 ? 13.742 -4.423 7.134 1.00 87.56 91 GLY A O 1
ATOM 725 N N . CYS A 1 92 ? 12.136 -3.655 5.766 1.00 90.12 92 CYS A N 1
ATOM 726 C CA . CYS A 1 92 ? 11.044 -4.447 6.342 1.00 90.12 92 CYS A CA 1
ATOM 727 C C . CYS A 1 92 ? 10.835 -4.213 7.860 1.00 90.12 92 CYS A C 1
ATOM 729 O O . CYS A 1 92 ? 10.340 -5.099 8.564 1.00 90.12 92 CYS A O 1
ATOM 731 N N . GLN A 1 93 ? 11.198 -3.023 8.355 1.00 91.75 93 GLN A N 1
ATOM 732 C CA . GLN A 1 93 ? 11.220 -2.637 9.771 1.00 91.75 93 GLN A CA 1
ATOM 733 C C . GLN A 1 93 ? 9.827 -2.575 10.416 1.00 91.75 93 GLN A C 1
ATOM 735 O O . GLN A 1 93 ? 9.679 -2.712 11.629 1.00 91.75 93 GLN A O 1
ATOM 740 N N . ARG A 1 94 ? 8.789 -2.366 9.609 1.00 91.12 94 ARG A N 1
ATOM 741 C CA . ARG A 1 94 ? 7.387 -2.308 10.022 1.00 91.12 94 ARG A CA 1
ATOM 742 C C . ARG A 1 94 ? 6.725 -3.683 10.065 1.00 91.12 94 ARG A C 1
ATOM 744 O O . ARG A 1 94 ? 5.592 -3.769 10.523 1.00 91.12 94 ARG A O 1
ATOM 751 N N . THR A 1 95 ? 7.399 -4.762 9.660 1.00 92.44 95 THR A N 1
ATOM 752 C CA . THR A 1 95 ? 6.815 -6.115 9.706 1.00 92.44 95 THR A CA 1
ATOM 753 C C . THR A 1 95 ? 6.372 -6.443 11.131 1.00 92.44 95 THR A C 1
ATOM 755 O O . THR A 1 95 ? 7.136 -6.267 12.076 1.00 92.44 95 THR A O 1
ATOM 758 N N . ASN A 1 96 ? 5.135 -6.917 11.285 1.00 92.06 96 ASN A N 1
ATOM 759 C CA . ASN A 1 96 ? 4.490 -7.224 12.565 1.00 92.06 96 ASN A CA 1
ATOM 760 C C . ASN A 1 96 ? 4.314 -6.025 13.517 1.00 92.06 96 ASN A C 1
ATOM 762 O O . ASN A 1 96 ? 3.804 -6.203 14.622 1.00 92.06 96 ASN A O 1
ATOM 766 N N . GLN A 1 97 ? 4.673 -4.805 13.108 1.00 93.31 97 GLN A N 1
ATOM 767 C CA . GLN A 1 97 ? 4.407 -3.604 13.893 1.00 93.31 97 GLN A CA 1
ATOM 768 C C . GLN A 1 97 ? 2.920 -3.262 13.846 1.00 93.31 97 GLN A C 1
ATOM 770 O O . GLN A 1 97 ? 2.244 -3.468 12.830 1.00 93.31 97 GLN A O 1
ATOM 775 N N . LYS A 1 98 ? 2.416 -2.703 14.949 1.00 92.81 98 LYS A N 1
ATOM 776 C CA . LYS A 1 98 ? 1.028 -2.252 15.053 1.00 92.81 98 LYS A CA 1
ATOM 777 C C . LYS A 1 98 ? 0.754 -1.168 14.009 1.00 92.81 98 LYS A C 1
ATOM 779 O O . LYS A 1 98 ? 1.470 -0.172 13.941 1.00 92.81 98 LYS A O 1
ATOM 784 N N . CYS A 1 99 ? -0.303 -1.358 13.228 1.00 94.56 99 CYS A N 1
ATOM 785 C CA . CYS A 1 99 ? -0.783 -0.374 12.252 1.00 94.56 99 CYS A CA 1
ATOM 786 C C . CYS A 1 99 ? -2.177 0.173 12.608 1.00 94.56 99 CYS A C 1
ATOM 788 O O . CYS A 1 99 ? -2.578 1.208 12.086 1.00 94.56 99 CYS A O 1
ATOM 790 N N . GLY A 1 100 ? -2.877 -0.475 13.548 1.00 92.50 100 GLY A N 1
ATOM 791 C CA . GLY A 1 100 ? -4.190 -0.074 14.054 1.00 92.50 100 GLY A CA 1
ATOM 792 C C . GLY A 1 100 ? -4.621 -0.917 15.260 1.00 92.50 100 GLY A C 1
ATOM 793 O O . GLY A 1 100 ? -3.858 -1.744 15.770 1.00 92.50 100 GLY A O 1
ATOM 794 N N . THR A 1 101 ? -5.845 -0.718 15.750 1.00 92.69 101 THR A N 1
ATOM 795 C CA . THR A 1 101 ? -6.411 -1.556 16.823 1.00 92.69 101 THR A CA 1
ATOM 796 C C . THR A 1 101 ? -6.637 -2.972 16.311 1.00 92.69 101 THR A C 1
ATOM 798 O O . THR A 1 101 ? -7.336 -3.167 15.323 1.00 92.69 101 THR A O 1
ATOM 801 N N . ASN A 1 102 ? -6.040 -3.957 16.986 1.00 94.44 102 ASN A N 1
ATOM 802 C CA . ASN A 1 102 ? -6.053 -5.365 16.580 1.00 94.44 102 ASN A CA 1
ATOM 803 C C . ASN A 1 102 ? -5.492 -5.616 15.163 1.00 94.44 102 ASN A C 1
ATOM 805 O O . ASN A 1 102 ? -5.831 -6.616 14.527 1.00 94.44 102 ASN A O 1
ATOM 809 N N . MET A 1 103 ? -4.618 -4.725 14.672 1.00 95.00 103 MET A N 1
ATOM 810 C CA . MET A 1 103 ? -4.035 -4.784 13.329 1.00 95.00 103 MET A CA 1
ATOM 811 C C . MET A 1 103 ? -2.511 -4.634 13.347 1.00 95.00 103 MET A C 1
ATOM 813 O O . MET A 1 103 ? -1.960 -3.806 14.078 1.00 95.00 103 MET A O 1
ATOM 817 N N . ILE A 1 104 ? -1.840 -5.378 12.470 1.00 94.75 104 ILE A N 1
ATOM 818 C CA . ILE A 1 104 ? -0.394 -5.305 12.224 1.00 94.75 104 ILE A CA 1
ATOM 819 C C . ILE A 1 104 ? -0.093 -5.233 10.729 1.00 94.75 104 ILE A C 1
ATOM 821 O O . ILE A 1 104 ? -0.882 -5.680 9.891 1.00 94.75 104 ILE A O 1
ATOM 825 N N . PHE A 1 105 ? 1.082 -4.714 10.389 1.00 95.06 105 PHE A N 1
ATOM 826 C CA . PHE A 1 105 ? 1.616 -4.848 9.041 1.00 95.06 105 PHE A CA 1
ATOM 827 C C . PHE A 1 105 ? 2.075 -6.281 8.780 1.00 95.06 105 PHE A C 1
ATOM 829 O O . PHE A 1 105 ? 2.973 -6.796 9.446 1.00 95.06 105 PHE A O 1
ATOM 836 N N . LYS A 1 106 ? 1.493 -6.906 7.758 1.00 93.81 106 LYS A N 1
ATOM 837 C CA . LYS A 1 106 ? 1.947 -8.189 7.214 1.00 93.81 106 LYS A CA 1
ATOM 838 C C . LYS A 1 106 ? 2.666 -7.955 5.894 1.00 93.81 106 LYS A C 1
ATOM 840 O O . LYS A 1 106 ? 2.177 -7.209 5.045 1.00 93.81 106 LYS A O 1
ATOM 845 N N . THR A 1 107 ? 3.809 -8.602 5.701 1.00 94.06 107 THR A N 1
ATOM 846 C CA . THR A 1 107 ? 4.548 -8.550 4.434 1.00 94.06 107 THR A CA 1
ATOM 847 C C . THR A 1 107 ? 3.817 -9.367 3.374 1.00 94.06 107 THR A C 1
ATOM 849 O O . THR A 1 107 ? 3.686 -10.578 3.506 1.00 94.06 107 THR A O 1
ATOM 852 N N . ILE A 1 108 ? 3.348 -8.703 2.315 1.00 93.00 108 ILE A N 1
ATOM 853 C CA . ILE A 1 108 ? 2.764 -9.348 1.131 1.00 93.00 108 ILE A CA 1
ATOM 854 C C . ILE A 1 108 ? 3.873 -9.858 0.214 1.00 93.00 108 ILE A C 1
ATOM 856 O O . ILE A 1 108 ? 3.805 -10.967 -0.306 1.00 93.00 108 ILE A O 1
ATOM 860 N N . SER A 1 109 ? 4.889 -9.030 -0.024 1.00 89.19 109 SER A N 1
ATOM 861 C CA . SER A 1 109 ? 6.011 -9.399 -0.882 1.00 89.19 109 SER A CA 1
ATOM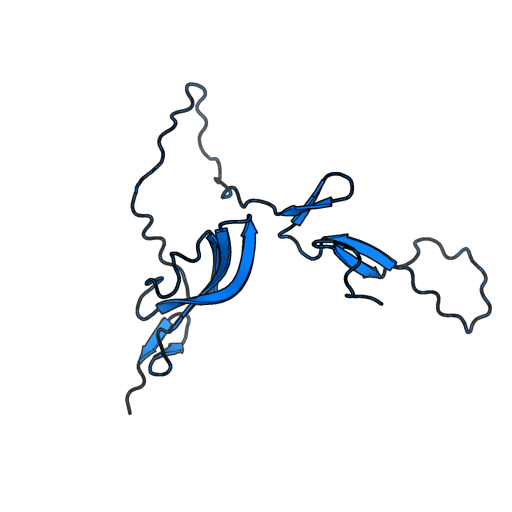 862 C C . SER A 1 109 ? 7.281 -8.724 -0.413 1.00 89.19 109 SER A C 1
ATOM 864 O O . SER A 1 109 ? 7.252 -7.550 -0.053 1.00 89.19 109 SER A O 1
ATOM 866 N N . LYS A 1 110 ? 8.393 -9.443 -0.498 1.00 88.50 110 LYS A N 1
ATOM 867 C CA . LYS A 1 110 ? 9.730 -8.956 -0.183 1.00 88.50 110 LYS A CA 1
ATOM 868 C C . LYS A 1 110 ? 10.583 -9.026 -1.446 1.00 88.50 110 LYS A C 1
ATOM 870 O O . LYS A 1 110 ? 10.582 -10.051 -2.125 1.00 88.50 110 LYS A O 1
ATOM 875 N N . ARG A 1 111 ? 11.282 -7.946 -1.786 1.00 82.81 111 ARG A N 1
ATOM 876 C CA . ARG A 1 111 ? 12.230 -7.903 -2.908 1.00 82.81 111 ARG A CA 1
ATOM 877 C C . ARG A 1 111 ? 13.513 -7.218 -2.474 1.00 82.81 111 ARG A C 1
ATOM 879 O O . ARG A 1 111 ? 13.453 -6.222 -1.766 1.00 82.81 111 ARG A O 1
ATOM 886 N N . ARG A 1 112 ? 14.656 -7.703 -2.950 1.00 78.88 112 ARG A N 1
ATOM 887 C CA . ARG A 1 112 ? 15.933 -7.004 -2.782 1.00 78.88 112 ARG A CA 1
ATOM 888 C C . ARG A 1 112 ? 15.885 -5.702 -3.591 1.00 78.88 112 ARG A C 1
ATOM 890 O O . ARG A 1 112 ? 15.572 -5.753 -4.779 1.00 78.88 112 ARG A O 1
ATOM 897 N N . PHE A 1 113 ? 16.105 -4.559 -2.945 1.00 66.88 113 PHE A N 1
ATOM 898 C CA . PHE A 1 113 ? 16.030 -3.232 -3.570 1.00 66.88 113 PHE A CA 1
ATOM 899 C C . PHE A 1 113 ? 17.424 -2.698 -3.910 1.00 66.88 113 PHE A C 1
ATOM 901 O O . PHE A 1 113 ? 17.675 -2.323 -5.049 1.00 66.88 113 PHE A O 1
ATOM 908 N N . LEU A 1 114 ? 18.343 -2.753 -2.944 1.00 70.44 114 LEU A N 1
ATOM 909 C CA . LEU A 1 114 ? 19.783 -2.530 -3.119 1.00 70.44 114 LEU A CA 1
ATOM 910 C C . LEU A 1 114 ? 20.544 -3.746 -2.570 1.00 70.44 114 LEU A C 1
ATOM 912 O O . LEU A 1 114 ? 19.939 -4.641 -1.976 1.00 70.44 114 LEU A O 1
ATOM 916 N N . GLU A 1 115 ? 21.870 -3.793 -2.729 1.00 73.75 115 GLU A N 1
ATOM 917 C CA .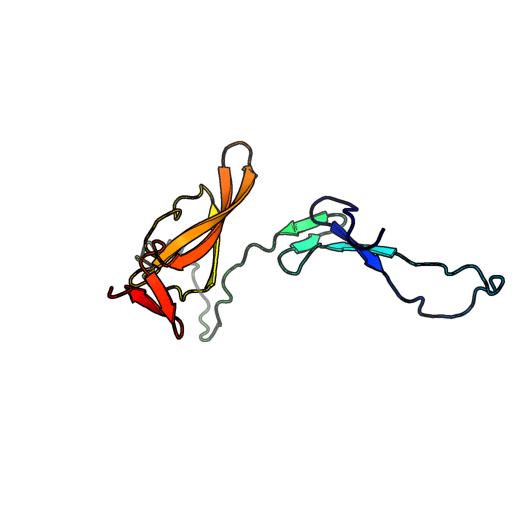 GLU A 1 115 ? 22.682 -4.926 -2.252 1.00 73.75 115 GLU A CA 1
ATOM 918 C C . GLU A 1 115 ? 22.442 -5.262 -0.773 1.00 73.75 115 GLU A C 1
ATOM 920 O O . GLU A 1 115 ? 22.479 -6.435 -0.407 1.00 73.75 115 GLU A O 1
ATOM 925 N N . LEU A 1 116 ? 22.115 -4.266 0.054 1.00 73.31 116 LEU A N 1
ATOM 926 C CA . LEU A 1 116 ? 21.988 -4.415 1.505 1.00 73.31 116 LEU A CA 1
ATOM 927 C C . LEU A 1 116 ? 20.574 -4.183 2.052 1.00 73.31 116 LEU A C 1
ATOM 929 O O . LEU A 1 116 ? 20.365 -4.349 3.251 1.00 73.31 116 LEU A O 1
ATOM 933 N N . THR A 1 117 ? 19.603 -3.789 1.222 1.00 80.81 117 THR A N 1
ATOM 934 C CA . THR A 1 117 ? 18.258 -3.456 1.714 1.00 80.81 117 THR A CA 1
ATOM 935 C C . THR A 1 117 ? 17.163 -4.175 0.950 1.00 80.81 117 THR A C 1
ATOM 937 O O . THR A 1 117 ? 17.074 -4.150 -0.280 1.00 80.81 117 THR A O 1
ATOM 940 N N . ASP A 1 118 ? 16.287 -4.806 1.722 1.00 85.56 118 ASP A N 1
ATOM 941 C CA . ASP A 1 118 ? 15.042 -5.361 1.231 1.00 85.56 118 ASP A CA 1
ATOM 942 C C . ASP A 1 118 ? 13.967 -4.281 1.180 1.00 85.56 118 ASP A C 1
ATOM 944 O O . ASP A 1 118 ? 13.916 -3.384 2.013 1.00 85.56 118 ASP A O 1
ATOM 948 N N . ARG A 1 119 ? 13.060 -4.392 0.225 1.00 86.38 119 ARG A N 1
ATOM 949 C CA . ARG A 1 119 ? 11.824 -3.631 0.169 1.00 86.38 119 ARG A CA 1
ATOM 950 C C . ARG A 1 119 ? 10.666 -4.593 0.349 1.00 86.38 119 ARG A C 1
ATOM 952 O O . ARG A 1 119 ? 10.488 -5.529 -0.435 1.00 86.38 119 ARG A O 1
ATOM 959 N N . CYS A 1 120 ? 9.867 -4.340 1.372 1.00 89.56 120 CYS A N 1
ATOM 960 C CA . CYS A 1 120 ? 8.657 -5.083 1.653 1.00 89.56 120 CYS A CA 1
ATOM 961 C C . CYS A 1 120 ? 7.430 -4.274 1.220 1.00 89.56 120 CYS A C 1
ATOM 963 O O . CYS A 1 120 ? 7.234 -3.152 1.672 1.00 89.56 120 CYS A O 1
ATOM 965 N N . LEU A 1 121 ? 6.579 -4.845 0.369 1.00 91.56 121 LEU A N 1
ATOM 966 C CA . LEU A 1 121 ? 5.189 -4.404 0.263 1.00 91.56 121 LEU A CA 1
ATOM 967 C C . LEU A 1 121 ? 4.450 -5.000 1.455 1.00 91.56 121 LEU A C 1
ATOM 969 O O . LEU A 1 121 ? 4.359 -6.224 1.572 1.00 91.56 121 LEU A O 1
ATOM 973 N N . GLN A 1 122 ? 3.927 -4.152 2.325 1.00 92.62 122 GLN A N 1
ATOM 974 C CA . GLN A 1 122 ? 3.209 -4.562 3.523 1.00 92.62 122 GLN A CA 1
ATOM 975 C C . GLN A 1 122 ? 1.770 -4.086 3.483 1.00 92.62 122 GLN A C 1
ATOM 977 O O . GLN A 1 122 ? 1.475 -3.056 2.886 1.00 92.62 122 GLN A O 1
ATOM 982 N N . LYS A 1 123 ? 0.881 -4.834 4.134 1.00 95.38 123 LYS A N 1
ATOM 983 C CA . LYS A 1 123 ? -0.541 -4.517 4.274 1.00 95.38 123 LYS A CA 1
ATOM 984 C C . LYS A 1 123 ? -0.943 -4.519 5.737 1.00 95.38 123 LYS A C 1
ATOM 986 O O . LYS A 1 123 ? -0.675 -5.497 6.438 1.00 95.38 123 LYS A O 1
ATOM 991 N N . CYS A 1 124 ? -1.638 -3.477 6.174 1.00 94.94 124 CYS A N 1
ATOM 992 C CA . CYS A 1 124 ? -2.274 -3.455 7.484 1.00 94.94 124 CYS A CA 1
ATOM 993 C C . CYS A 1 124 ? -3.441 -4.457 7.510 1.00 94.94 124 CYS A C 1
ATOM 995 O O . CYS A 1 124 ? -4.360 -4.375 6.692 1.00 94.94 124 CYS A O 1
ATOM 997 N N . SER A 1 125 ? -3.365 -5.460 8.384 1.00 95.81 125 SER A N 1
ATOM 998 C CA . SER A 1 125 ? -4.310 -6.586 8.457 1.00 95.81 125 SER A CA 1
ATOM 999 C C . SER A 1 125 ? -4.542 -7.000 9.911 1.00 95.81 125 SER A C 1
ATOM 1001 O O . SER A 1 125 ? -3.732 -6.667 10.773 1.00 95.81 125 SER A O 1
ATOM 1003 N N . CYS A 1 126 ? -5.596 -7.771 10.193 1.00 95.56 126 CYS A N 1
ATOM 1004 C CA . CYS A 1 126 ? -5.827 -8.307 11.539 1.00 95.56 126 CYS A CA 1
ATOM 1005 C C . CYS A 1 126 ? -4.638 -9.135 12.050 1.00 95.56 126 CYS A C 1
ATOM 1007 O O . CYS A 1 126 ? -3.980 -9.826 11.263 1.00 95.56 126 CYS A O 1
ATOM 1009 N N . ILE A 1 127 ? -4.362 -9.042 13.360 1.00 94.50 127 ILE A N 1
ATOM 1010 C CA . ILE A 1 127 ? -3.186 -9.649 14.018 1.00 94.50 127 ILE A CA 1
ATOM 1011 C C . ILE A 1 127 ? -3.044 -11.128 13.652 1.00 94.50 127 ILE A C 1
ATOM 1013 O O . ILE A 1 127 ? -2.038 -11.541 13.074 1.00 94.50 127 ILE A O 1
ATOM 1017 N N . ASN A 1 128 ? -4.077 -11.911 13.929 1.00 90.69 128 ASN A N 1
ATOM 1018 C CA . ASN A 1 128 ? -4.121 -13.353 13.732 1.00 90.69 128 ASN A CA 1
ATOM 1019 C C . ASN A 1 128 ? -5.570 -13.788 13.460 1.00 90.69 128 ASN A C 1
ATOM 1021 O O . ASN A 1 128 ? -6.464 -12.945 13.365 1.00 90.69 128 ASN A O 1
ATOM 1025 N N . ASP A 1 129 ? -5.789 -15.094 13.351 1.00 90.94 129 ASP A N 1
ATOM 1026 C CA . ASP A 1 129 ? -7.085 -15.664 12.974 1.00 90.94 129 ASP A CA 1
ATOM 1027 C C . ASP A 1 129 ? -8.158 -15.548 14.074 1.00 90.94 129 ASP A C 1
ATOM 1029 O O . ASP A 1 129 ? -9.341 -15.742 13.793 1.00 90.94 129 ASP A O 1
ATOM 1033 N N . GLU A 1 130 ? -7.787 -15.162 15.307 1.00 92.62 130 GLU A N 1
ATOM 1034 C CA . GLU A 1 130 ? -8.762 -14.819 16.355 1.00 92.62 130 GLU A CA 1
ATOM 1035 C C . GLU A 1 130 ? -9.520 -13.528 16.035 1.00 92.62 130 GLU A C 1
ATOM 1037 O O . GLU A 1 130 ? -10.578 -13.296 16.615 1.00 92.62 130 GLU A O 1
ATOM 1042 N N . TYR A 1 131 ? -9.010 -12.690 15.127 1.00 94.25 131 TYR A N 1
ATOM 1043 C CA . TYR A 1 131 ? -9.648 -11.446 14.712 1.00 94.25 131 TYR A CA 1
ATOM 1044 C C . TYR A 1 131 ? -10.045 -11.517 13.238 1.00 94.25 131 TYR A C 1
ATOM 1046 O O . TYR A 1 131 ? -9.181 -11.646 12.369 1.00 94.25 131 TYR A O 1
ATOM 1054 N N . LYS A 1 132 ? -11.335 -11.350 12.927 1.00 93.19 132 LYS A N 1
ATOM 1055 C CA . LYS A 1 132 ? -11.777 -11.145 11.537 1.00 93.19 132 LYS A CA 1
ATOM 1056 C C . LYS A 1 132 ? -12.079 -9.685 11.277 1.00 93.19 132 LYS A C 1
ATOM 1058 O O . LYS A 1 132 ? -12.518 -8.936 12.151 1.00 93.19 132 LYS A O 1
ATOM 1063 N N . GLU A 1 133 ? -11.835 -9.317 10.030 1.00 93.00 133 GLU A N 1
ATOM 1064 C CA . GLU A 1 133 ? -12.249 -8.042 9.485 1.00 93.00 133 GLU A CA 1
ATOM 1065 C C . GLU A 1 133 ? -13.780 -7.977 9.441 1.00 93.00 133 GLU A C 1
ATOM 1067 O O . GLU A 1 133 ? -14.433 -8.820 8.827 1.00 93.00 133 GLU A O 1
ATOM 1072 N N . ASN A 1 134 ? -14.341 -6.965 10.092 1.00 92.69 134 ASN A N 1
ATOM 1073 C CA . ASN A 1 134 ? -15.737 -6.582 9.991 1.00 92.69 134 ASN A CA 1
ATOM 1074 C C . ASN A 1 134 ? -15.820 -5.054 9.921 1.00 92.69 134 ASN A C 1
ATOM 1076 O O . ASN A 1 134 ? -15.320 -4.364 10.808 1.00 92.69 134 ASN A O 1
ATOM 1080 N N . ASN A 1 135 ? -16.434 -4.530 8.860 1.00 91.81 135 ASN A N 1
ATOM 1081 C CA . ASN A 1 135 ? -16.635 -3.095 8.638 1.00 91.81 135 ASN A CA 1
ATOM 1082 C C . ASN A 1 135 ? -15.370 -2.232 8.858 1.00 91.81 135 ASN A C 1
ATOM 1084 O O . ASN A 1 135 ? -15.392 -1.215 9.551 1.00 91.81 135 ASN A O 1
ATOM 1088 N N . GLY A 1 136 ? -14.231 -2.671 8.317 1.00 91.25 136 GLY A N 1
ATOM 1089 C CA . GLY A 1 136 ? -12.965 -1.948 8.447 1.00 91.25 136 GLY A CA 1
ATOM 1090 C C . GLY A 1 136 ? -12.252 -2.105 9.801 1.00 91.25 136 GLY A C 1
ATOM 1091 O O . GLY A 1 136 ? -11.226 -1.463 10.020 1.00 91.25 136 GLY A O 1
ATOM 1092 N N . GLN A 1 137 ? -12.771 -2.933 10.713 1.00 93.12 137 GLN A N 1
ATOM 1093 C CA . GLN A 1 137 ? -12.212 -3.183 12.045 1.00 93.12 137 GLN A CA 1
ATOM 1094 C C . GLN A 1 137 ? -11.880 -4.664 12.250 1.00 93.12 137 GLN A C 1
ATOM 1096 O O . GLN A 1 137 ? -12.486 -5.535 11.639 1.00 93.12 137 GLN A O 1
ATOM 1101 N N . CYS A 1 138 ? -10.935 -4.959 13.144 1.00 94.81 138 CYS A N 1
ATOM 1102 C CA . CYS A 1 138 ? -10.582 -6.326 13.525 1.00 94.81 138 CYS A CA 1
ATOM 1103 C C . CYS A 1 138 ? -11.258 -6.693 14.850 1.00 94.81 138 CYS A C 1
ATOM 1105 O O . CYS A 1 138 ? -10.857 -6.208 15.915 1.00 94.81 138 CYS A O 1
ATOM 1107 N N . ILE A 1 139 ? -12.285 -7.542 14.774 1.00 95.44 139 ILE A N 1
ATOM 1108 C CA . ILE A 1 139 ? -13.116 -7.963 15.910 1.00 95.44 139 ILE A CA 1
ATOM 1109 C C . ILE A 1 139 ? -12.733 -9.384 16.313 1.00 95.44 139 ILE A C 1
ATOM 1111 O O . ILE A 1 139 ? -12.609 -10.256 15.452 1.00 95.44 139 ILE A O 1
ATOM 1115 N N . ARG A 1 140 ? -12.543 -9.607 17.619 1.00 93.75 140 ARG A N 1
ATOM 1116 C CA . ARG A 1 140 ? -12.215 -10.926 18.167 1.00 93.75 140 ARG A CA 1
ATOM 1117 C C . ARG A 1 140 ? -13.417 -11.867 18.050 1.00 93.75 140 ARG A C 1
ATOM 1119 O O . ARG A 1 140 ? -14.526 -11.463 18.393 1.00 93.75 140 ARG A O 1
ATOM 1126 N N . PHE A 1 141 ? -13.203 -13.112 17.629 1.00 84.56 141 PHE A N 1
ATOM 1127 C CA . PHE A 1 141 ? -14.214 -14.160 17.778 1.00 84.56 141 PHE A CA 1
ATOM 1128 C C . PHE A 1 141 ? -14.474 -14.422 19.253 1.00 84.56 141 PHE A C 1
ATOM 1130 O O . PHE A 1 141 ? -13.561 -14.765 20.002 1.00 84.56 141 PHE A O 1
ATOM 1137 N N . SER A 1 142 ? -15.732 -14.293 19.650 1.00 78.25 142 SER A N 1
ATOM 1138 C CA . SER A 1 142 ? -16.246 -14.951 20.843 1.00 78.25 142 SER A CA 1
ATOM 1139 C C . SER A 1 142 ? -16.716 -16.340 20.417 1.00 78.25 142 SER A C 1
ATOM 1141 O O . SER A 1 142 ? -17.566 -16.442 19.531 1.00 78.25 142 SER A O 1
ATOM 1143 N N . VAL A 1 143 ? -16.104 -17.381 20.987 1.00 68.50 143 VAL A N 1
ATOM 1144 C CA . VAL A 1 143 ? -16.643 -18.751 20.978 1.00 68.50 143 VAL A CA 1
ATOM 1145 C C . VAL A 1 143 ? -17.605 -18.881 22.146 1.00 68.50 143 VAL A C 1
ATOM 1147 O O . VAL A 1 143 ? -17.260 -18.339 23.222 1.00 68.50 143 VAL A O 1
#